Protein AF-A0A5C7QT17-F1 (afdb_monomer_lite)

Secondary structure (DSSP, 8-state):
-HHHHH----S-TTT--S-HHHHHHHH-SEEEEEETTEEEEEESSSS-EEEEEPPP--SSEEEEEE--TT----HHHHHHTT-SSSSS----EEEEEGGGT-BTTB-B--HHHHHHHHTTGGGSSEEEEE-TT---B-HHHHHIIIIIHHHH-TT-EEEEES--HHHHHHHHHHHTT-

pLDDT: mean 89.5, std 9.02, range [49.72, 97.81]

Sequence (178 aa):
MLELSKGKLTTQPDRHTGRGLFFTSRLADVLDLHANATAFQYRGWNRRNWFKGKPIARQGTSIYLAIALDTPRTLDDVLRAHSIGGDGYTFDRTVVPLQLMTDSHTGLESRAQAKRVATRLHSFRRAELDFTGVPQVGHGFVDELFRVFPHDHPGLQIVPVGMTPRVAAMVESVVSAG

Structure (mmCIF, N/CA/C/O backbone):
data_AF-A0A5C7QT17-F1
#
_entry.id   AF-A0A5C7QT17-F1
#
loop_
_atom_site.group_PDB
_atom_site.id
_atom_site.type_symbol
_atom_site.label_atom_id
_atom_site.label_alt_id
_atom_site.label_comp_id
_atom_site.label_asym_id
_atom_site.label_entity_id
_atom_site.label_seq_id
_atom_site.pdbx_PDB_ins_code
_atom_site.Cartn_x
_atom_site.Cartn_y
_atom_site.Cartn_z
_atom_site.occupancy
_atom_site.B_iso_or_equiv
_atom_site.auth_seq_id
_atom_site.auth_comp_id
_atom_site.auth_asym_id
_atom_site.auth_atom_id
_atom_site.pdbx_PDB_model_num
ATOM 1 N N . MET A 1 1 ? -2.900 8.256 -3.263 1.00 73.88 1 MET A N 1
ATOM 2 C CA . MET A 1 1 ? -1.499 7.998 -2.862 1.00 73.88 1 MET A CA 1
ATOM 3 C C . MET A 1 1 ? -1.302 6.575 -2.365 1.00 73.88 1 MET A C 1
ATOM 5 O O . MET A 1 1 ? -0.747 5.773 -3.104 1.00 73.88 1 MET A O 1
ATOM 9 N N . LEU A 1 2 ? -1.839 6.246 -1.188 1.00 87.25 2 LEU A N 1
ATOM 10 C CA . LEU A 1 2 ? -1.885 4.883 -0.648 1.00 87.25 2 LEU A CA 1
ATOM 11 C C . LEU A 1 2 ? -2.391 3.844 -1.667 1.00 87.25 2 LEU A C 1
ATOM 13 O O . LEU A 1 2 ? -1.887 2.736 -1.748 1.00 87.25 2 LEU A O 1
ATOM 17 N N . GLU A 1 3 ? -3.351 4.216 -2.511 1.00 90.25 3 GLU A N 1
ATOM 18 C CA . GLU A 1 3 ? -3.898 3.296 -3.512 1.00 90.25 3 GLU A CA 1
ATOM 19 C C . GLU A 1 3 ? -2.853 2.715 -4.484 1.00 90.25 3 GLU A C 1
ATOM 21 O O . GLU A 1 3 ? -2.983 1.561 -4.895 1.00 90.25 3 GLU A O 1
ATOM 26 N N . LEU A 1 4 ? -1.797 3.465 -4.814 1.00 89.38 4 LEU A N 1
ATOM 27 C CA . LEU A 1 4 ? -0.716 2.973 -5.674 1.00 89.38 4 LEU A CA 1
ATOM 28 C C . LEU A 1 4 ? 0.153 1.931 -4.962 1.00 89.38 4 LEU A C 1
ATOM 30 O O . LEU A 1 4 ? 0.626 0.9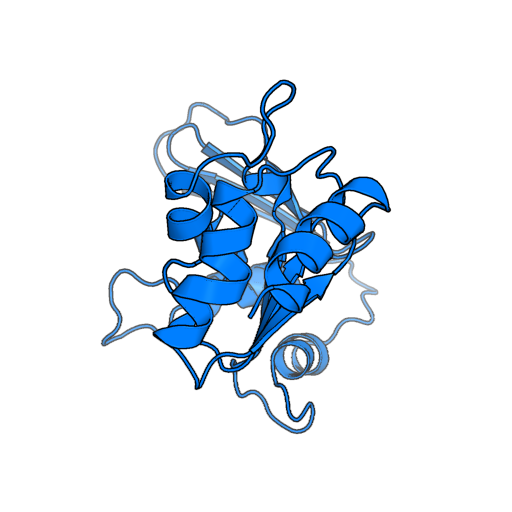92 -5.600 1.00 89.38 4 LEU A O 1
ATOM 34 N N . SER A 1 5 ? 0.329 2.056 -3.641 1.00 89.62 5 SER A N 1
ATOM 35 C CA . SER A 1 5 ? 1.141 1.115 -2.868 1.00 89.62 5 SER A CA 1
ATOM 36 C C . SER A 1 5 ? 0.465 -0.234 -2.652 1.00 89.62 5 SER A C 1
ATOM 38 O O . SER A 1 5 ? 1.177 -1.205 -2.428 1.00 89.62 5 SER A O 1
ATOM 40 N N . LYS A 1 6 ? -0.866 -0.315 -2.784 1.00 93.75 6 LYS A N 1
ATOM 41 C CA . LYS A 1 6 ? -1.637 -1.565 -2.673 1.00 93.75 6 LYS A CA 1
ATOM 42 C C . LYS A 1 6 ? -1.536 -2.446 -3.926 1.00 93.75 6 LYS A C 1
ATOM 44 O O . LYS A 1 6 ? -1.628 -3.665 -3.823 1.00 93.75 6 LYS A O 1
ATOM 49 N N . GLY A 1 7 ? -1.352 -1.849 -5.105 1.00 93.38 7 GLY A N 1
ATOM 50 C CA . GLY A 1 7 ? -1.470 -2.542 -6.395 1.00 93.38 7 GLY A CA 1
ATOM 51 C C . GLY A 1 7 ? -2.922 -2.782 -6.824 1.00 93.38 7 GLY A C 1
ATOM 52 O O . GLY A 1 7 ? -3.850 -2.259 -6.202 1.00 93.38 7 GLY A O 1
ATOM 53 N N . LYS A 1 8 ? -3.118 -3.513 -7.933 1.00 94.31 8 LYS A N 1
ATOM 54 C CA . LYS A 1 8 ? -4.433 -3.774 -8.563 1.00 94.31 8 LYS A CA 1
ATOM 55 C C . LYS A 1 8 ? -5.264 -2.500 -8.771 1.00 94.31 8 LYS A C 1
ATOM 57 O O . LYS A 1 8 ? -6.466 -2.472 -8.515 1.00 94.31 8 LYS A O 1
ATOM 62 N N . LEU A 1 9 ? -4.609 -1.405 -9.160 1.00 93.38 9 LEU A N 1
ATOM 63 C CA . LEU A 1 9 ? -5.271 -0.125 -9.418 1.00 93.38 9 LEU A CA 1
ATOM 64 C C . LEU A 1 9 ? -5.343 0.115 -10.924 1.00 93.38 9 LEU A C 1
ATOM 66 O O . LEU A 1 9 ? -4.321 0.099 -11.605 1.00 93.38 9 LEU A O 1
ATOM 70 N N . THR A 1 10 ? -6.550 0.335 -11.431 1.00 91.75 10 THR A N 1
ATOM 71 C CA . THR A 1 10 ? -6.831 0.568 -12.849 1.00 91.75 10 THR A CA 1
ATOM 72 C C . THR A 1 10 ? -8.106 1.395 -12.988 1.00 91.75 10 THR A C 1
ATOM 74 O O . THR A 1 10 ? -9.016 1.260 -12.172 1.00 91.75 10 THR A O 1
ATOM 77 N N . THR A 1 11 ? -8.175 2.243 -14.012 1.00 89.50 11 THR A N 1
ATOM 78 C CA . THR A 1 11 ? -9.402 2.947 -14.421 1.00 89.50 11 THR A CA 1
ATOM 79 C C . THR A 1 11 ? -10.124 2.242 -15.574 1.00 89.50 11 THR A C 1
ATOM 81 O O . THR A 1 11 ? -11.221 2.647 -15.936 1.00 89.50 11 THR A O 1
ATOM 84 N N . GLN A 1 12 ? -9.526 1.188 -16.144 1.00 91.94 12 GLN A N 1
ATOM 85 C CA . GLN A 1 12 ? -10.098 0.365 -17.217 1.00 91.94 12 GLN A CA 1
ATOM 86 C C . GLN A 1 12 ? -9.927 -1.127 -16.867 1.00 91.94 12 GLN A C 1
ATOM 88 O O . GLN A 1 12 ? -9.034 -1.786 -17.406 1.00 91.94 12 GLN A O 1
ATOM 93 N N . PRO A 1 13 ? -10.711 -1.666 -15.917 1.00 90.06 13 PRO A N 1
ATOM 94 C CA . PRO A 1 13 ? -10.552 -3.040 -15.429 1.00 90.06 13 PRO A CA 1
ATOM 95 C C . PRO A 1 13 ? -10.733 -4.104 -16.519 1.00 90.06 13 PRO A C 1
ATOM 97 O O . PRO A 1 13 ? -10.013 -5.099 -16.499 1.00 90.06 13 PRO A O 1
ATOM 100 N N . ASP A 1 14 ? -11.580 -3.850 -17.520 1.00 93.25 14 ASP A N 1
ATOM 101 C CA . ASP A 1 14 ? -11.828 -4.780 -18.635 1.00 93.25 14 ASP A CA 1
ATOM 102 C C . ASP A 1 14 ? -10.619 -4.947 -19.570 1.00 93.25 14 ASP A C 1
ATOM 104 O O . ASP A 1 14 ? -10.546 -5.896 -20.346 1.00 93.25 14 ASP A O 1
ATOM 108 N N . ARG A 1 15 ? -9.657 -4.015 -19.517 1.00 92.25 15 ARG A N 1
ATOM 109 C CA . ARG A 1 15 ? -8.466 -3.995 -20.386 1.00 92.25 15 ARG A CA 1
ATOM 110 C C . ARG A 1 15 ? -7.153 -4.104 -19.621 1.00 92.25 15 ARG A C 1
ATOM 112 O O . ARG A 1 15 ? -6.123 -4.451 -20.199 1.00 92.25 15 ARG A O 1
ATOM 119 N N . HIS A 1 16 ? -7.159 -3.791 -18.327 1.00 91.19 16 HIS A N 1
ATOM 120 C CA . HIS A 1 16 ? -5.950 -3.695 -17.523 1.00 91.19 16 HIS A CA 1
ATOM 121 C C . HIS A 1 16 ? -6.155 -4.278 -16.131 1.00 91.19 16 HIS A C 1
ATOM 123 O O . HIS A 1 16 ? -6.955 -3.791 -15.340 1.00 91.19 16 HIS A O 1
ATOM 129 N N . THR A 1 17 ? -5.299 -5.230 -15.771 1.00 89.56 17 THR A N 1
ATOM 130 C CA . THR A 1 17 ? -5.291 -5.907 -14.463 1.00 89.56 17 THR A CA 1
ATOM 131 C C . THR A 1 17 ? -4.811 -5.028 -13.297 1.00 89.56 17 THR A C 1
ATOM 133 O O . THR A 1 17 ? -4.760 -5.478 -12.153 1.00 89.56 17 THR A O 1
ATOM 136 N N . GLY A 1 18 ? -4.383 -3.788 -13.564 1.00 91.38 18 GLY A N 1
ATOM 137 C CA . GLY A 1 18 ? -3.835 -2.875 -12.552 1.00 91.38 18 GLY A CA 1
ATOM 138 C C . GLY A 1 18 ? -2.486 -3.310 -11.961 1.00 91.38 18 GLY A C 1
ATOM 139 O O . GLY A 1 18 ? -2.120 -2.886 -10.863 1.00 91.38 18 GLY A O 1
ATOM 140 N N . ARG A 1 19 ? -1.756 -4.184 -12.671 1.00 94.00 19 ARG A N 1
ATOM 141 C CA . ARG A 1 19 ? -0.458 -4.752 -12.261 1.00 94.00 19 ARG A CA 1
ATOM 142 C C . ARG A 1 19 ? 0.751 -3.930 -12.711 1.00 94.00 19 ARG A C 1
ATOM 144 O O . ARG A 1 19 ? 1.747 -3.912 -11.996 1.00 94.00 19 ARG A O 1
ATOM 151 N N . GLY A 1 20 ? 0.664 -3.265 -13.866 1.00 91.25 20 GLY A N 1
ATOM 152 C CA . GLY A 1 20 ? 1.810 -2.663 -14.564 1.00 91.25 20 GLY A CA 1
ATOM 153 C C . GLY A 1 20 ? 2.636 -1.721 -13.690 1.00 91.25 20 GLY A C 1
ATOM 154 O O . GLY A 1 20 ? 3.732 -2.077 -13.271 1.00 91.25 20 GLY A O 1
ATOM 155 N N . LEU A 1 21 ? 2.078 -0.558 -13.335 1.00 90.25 21 LEU A N 1
ATOM 156 C CA . LEU A 1 21 ? 2.785 0.447 -12.529 1.00 90.25 21 LEU A CA 1
ATOM 157 C C . LEU A 1 21 ? 3.278 -0.107 -11.184 1.00 90.25 21 LEU A C 1
ATOM 159 O O . LEU A 1 21 ? 4.364 0.248 -10.727 1.00 90.25 21 LEU A O 1
ATOM 163 N N . PHE A 1 22 ? 2.499 -1.003 -10.568 1.00 92.75 22 PHE A N 1
ATOM 164 C CA . PHE A 1 22 ? 2.897 -1.648 -9.325 1.00 92.75 22 PHE A CA 1
ATOM 165 C C . PHE A 1 22 ? 4.193 -2.436 -9.522 1.00 92.75 22 PHE A C 1
ATOM 167 O O . PHE A 1 22 ? 5.197 -2.076 -8.919 1.00 92.75 22 PHE A O 1
ATOM 174 N N . PHE A 1 23 ? 4.228 -3.445 -10.394 1.00 93.94 23 PHE A N 1
ATOM 175 C CA . PHE A 1 23 ? 5.427 -4.274 -10.553 1.00 93.94 23 PHE A CA 1
ATOM 176 C C . PHE A 1 23 ? 6.607 -3.513 -11.161 1.00 93.94 23 PHE A C 1
ATOM 178 O O . PHE A 1 23 ? 7.726 -3.688 -10.685 1.00 93.94 23 PHE A O 1
ATOM 185 N N . THR A 1 24 ? 6.371 -2.591 -12.102 1.00 92.44 24 THR A N 1
ATOM 186 C CA . THR A 1 24 ? 7.429 -1.713 -12.630 1.00 92.44 24 THR A CA 1
ATOM 187 C C . THR A 1 24 ? 8.116 -0.929 -11.515 1.00 92.44 24 THR A C 1
ATOM 189 O O . THR A 1 24 ? 9.340 -0.852 -11.495 1.00 92.44 24 THR A O 1
ATOM 192 N N . SER A 1 25 ? 7.364 -0.422 -10.528 1.00 91.56 25 SER A N 1
ATOM 193 C CA . SER A 1 25 ? 7.984 0.255 -9.384 1.00 91.56 25 SER A CA 1
ATOM 194 C C . SER A 1 25 ? 8.884 -0.666 -8.559 1.00 91.56 25 SER A C 1
ATOM 196 O O . SER A 1 25 ? 9.935 -0.224 -8.126 1.00 91.56 25 SER A O 1
ATOM 198 N N . ARG A 1 26 ? 8.535 -1.951 -8.389 1.00 91.81 26 ARG A N 1
ATOM 199 C CA . ARG A 1 26 ? 9.316 -2.907 -7.573 1.00 91.81 26 ARG A CA 1
ATOM 200 C C . ARG A 1 26 ? 10.568 -3.417 -8.289 1.00 91.81 26 ARG A C 1
ATOM 202 O O . ARG A 1 26 ? 11.496 -3.879 -7.626 1.00 91.81 26 ARG A O 1
ATOM 209 N N . LEU A 1 27 ? 10.607 -3.330 -9.616 1.00 91.88 27 LEU A N 1
ATOM 210 C CA . LEU A 1 27 ? 11.812 -3.608 -10.399 1.00 91.88 27 LEU A CA 1
ATOM 211 C C . LEU A 1 27 ? 12.849 -2.491 -10.255 1.00 91.88 27 LEU A C 1
ATOM 213 O O . LEU A 1 27 ? 14.040 -2.769 -10.283 1.00 91.88 27 LEU A O 1
ATOM 217 N N . ALA A 1 28 ? 12.400 -1.253 -10.050 1.00 91.31 28 ALA A N 1
ATOM 218 C CA . ALA A 1 28 ? 13.269 -0.092 -9.947 1.00 91.31 28 ALA A CA 1
ATOM 219 C C . ALA A 1 28 ? 14.005 -0.006 -8.600 1.00 91.31 28 ALA A C 1
ATOM 221 O O . ALA A 1 28 ? 13.478 -0.369 -7.544 1.00 91.31 28 ALA A O 1
ATOM 222 N N . ASP A 1 29 ? 15.213 0.544 -8.617 1.00 90.69 29 ASP A N 1
ATOM 223 C CA . ASP A 1 29 ? 15.923 0.974 -7.410 1.00 90.69 29 ASP A CA 1
ATOM 224 C C . ASP A 1 29 ? 15.469 2.366 -6.976 1.00 90.69 29 ASP A C 1
ATOM 226 O O . ASP A 1 29 ? 15.303 2.644 -5.786 1.00 90.69 29 ASP A O 1
ATOM 230 N N . VAL A 1 30 ? 15.151 3.216 -7.949 1.00 91.38 30 VAL A N 1
ATOM 231 C CA . VAL A 1 30 ? 14.501 4.511 -7.742 1.00 91.38 30 VAL A CA 1
ATOM 232 C C . VAL A 1 30 ? 13.357 4.622 -8.724 1.00 91.38 30 VAL A C 1
ATOM 234 O O . VAL A 1 30 ? 13.557 4.467 -9.924 1.00 91.38 30 VAL A O 1
ATOM 237 N N . LEU A 1 31 ? 12.168 4.940 -8.225 1.00 92.69 31 LEU A N 1
ATOM 238 C CA . LEU A 1 31 ? 11.083 5.434 -9.060 1.00 92.69 31 LEU A CA 1
ATOM 239 C C . LEU A 1 31 ? 10.517 6.699 -8.434 1.00 92.69 31 LEU A C 1
ATOM 241 O O . LEU A 1 31 ? 10.035 6.652 -7.307 1.00 92.69 31 LEU A O 1
ATOM 245 N N . ASP A 1 32 ? 10.536 7.798 -9.178 1.00 90.94 32 ASP A N 1
ATOM 246 C CA . ASP A 1 32 ? 9.894 9.050 -8.794 1.00 90.94 32 ASP A CA 1
ATOM 247 C C . ASP A 1 32 ? 8.747 9.330 -9.765 1.00 90.94 32 ASP A C 1
ATOM 249 O O . ASP A 1 32 ? 8.949 9.460 -10.971 1.00 90.94 32 ASP A O 1
ATOM 253 N N . LEU A 1 33 ? 7.526 9.398 -9.241 1.00 89.38 33 LEU A N 1
ATOM 254 C CA . LEU A 1 33 ? 6.314 9.690 -9.997 1.00 89.38 33 LEU A CA 1
ATOM 255 C C . LEU A 1 33 ? 5.783 11.050 -9.570 1.00 89.38 33 LEU A C 1
ATOM 257 O O . LEU A 1 33 ? 5.428 11.245 -8.409 1.00 89.38 33 LEU A O 1
ATOM 261 N N . HIS A 1 34 ? 5.681 11.964 -10.529 1.00 88.06 34 HIS A N 1
ATOM 262 C CA . HIS A 1 34 ? 5.112 13.294 -10.358 1.00 88.06 34 HIS A CA 1
ATOM 263 C C . HIS A 1 34 ? 3.850 13.407 -11.208 1.00 88.06 34 HIS A C 1
ATOM 265 O O . HIS A 1 34 ? 3.891 13.144 -12.408 1.00 88.06 34 HIS A O 1
ATOM 271 N N . ALA A 1 35 ? 2.735 13.803 -10.599 1.00 85.00 35 ALA A N 1
ATOM 272 C CA . ALA A 1 35 ? 1.486 14.059 -11.304 1.00 85.00 35 ALA A CA 1
ATOM 273 C C . ALA A 1 35 ? 0.648 15.094 -10.552 1.00 85.00 35 ALA A C 1
ATOM 275 O O . ALA A 1 35 ? 0.391 14.920 -9.363 1.00 85.00 35 ALA A O 1
ATOM 276 N N . ASN A 1 36 ? 0.194 16.144 -11.243 1.00 79.31 36 ASN A N 1
ATOM 277 C CA . ASN A 1 36 ? -0.795 17.112 -10.741 1.00 79.31 36 ASN A CA 1
ATOM 278 C C . ASN A 1 36 ? -0.513 17.598 -9.303 1.00 79.31 36 ASN A C 1
ATOM 280 O O . ASN A 1 36 ? -1.322 17.397 -8.399 1.00 79.31 36 ASN A O 1
ATOM 284 N N . ALA A 1 37 ? 0.669 18.182 -9.079 1.00 78.25 37 ALA A N 1
ATOM 285 C CA . ALA A 1 37 ? 1.131 18.652 -7.765 1.00 78.25 37 ALA A CA 1
ATOM 286 C C . ALA A 1 37 ? 1.226 17.568 -6.669 1.00 78.25 37 ALA A C 1
ATOM 288 O O . ALA A 1 37 ? 1.304 17.875 -5.483 1.00 78.25 37 ALA A O 1
ATOM 289 N N . THR A 1 38 ? 1.295 16.295 -7.057 1.00 80.88 38 THR A N 1
ATOM 290 C CA . THR A 1 38 ? 1.582 15.169 -6.166 1.00 80.88 38 THR A CA 1
ATOM 291 C C . THR A 1 38 ? 2.879 14.497 -6.607 1.00 80.88 38 THR A C 1
ATOM 293 O O . THR A 1 38 ? 3.110 14.326 -7.804 1.00 80.88 38 THR A O 1
ATOM 296 N N . ALA A 1 39 ? 3.729 14.107 -5.657 1.00 83.69 39 ALA A N 1
ATOM 297 C CA . ALA A 1 39 ? 4.930 13.330 -5.941 1.00 83.69 39 ALA A CA 1
ATOM 298 C C . ALA A 1 39 ? 5.062 12.121 -5.026 1.00 83.69 39 ALA A C 1
ATOM 300 O O . ALA A 1 39 ? 4.685 12.139 -3.851 1.00 83.69 39 ALA A O 1
ATOM 301 N N . PHE A 1 40 ? 5.638 11.070 -5.586 1.00 84.25 40 PHE A N 1
ATOM 302 C CA . PHE A 1 40 ? 5.829 9.794 -4.933 1.00 84.25 40 PHE A CA 1
ATOM 303 C C . PHE A 1 40 ? 7.168 9.232 -5.282 1.00 84.25 40 PHE A C 1
ATOM 305 O O . PHE A 1 40 ? 7.590 9.291 -6.431 1.00 84.25 40 PHE A O 1
ATOM 312 N N . GLN A 1 41 ? 7.774 8.617 -4.289 1.00 86.94 41 GLN A N 1
A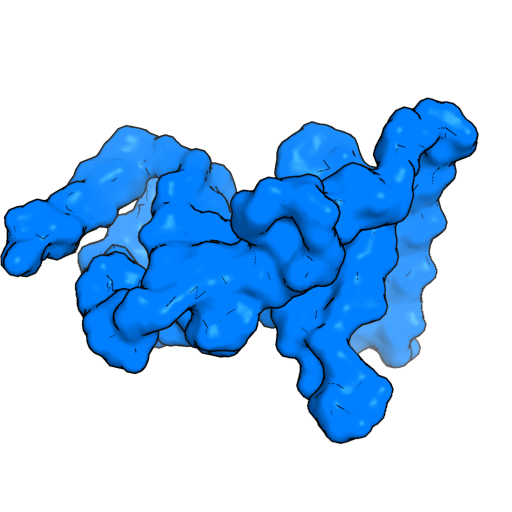TOM 313 C CA . GLN A 1 41 ? 9.080 8.033 -4.430 1.00 86.94 41 GLN A CA 1
ATOM 314 C C . GLN A 1 41 ? 8.989 6.592 -3.966 1.00 86.94 41 GLN A C 1
ATOM 316 O O . GLN A 1 41 ? 8.536 6.316 -2.858 1.00 86.94 41 GLN A O 1
ATOM 321 N N . TYR A 1 42 ? 9.387 5.667 -4.820 1.00 86.94 42 TYR A N 1
ATOM 322 C CA . TYR A 1 42 ? 9.696 4.310 -4.431 1.00 86.94 42 TYR A CA 1
ATOM 323 C C . TYR A 1 42 ? 11.209 4.162 -4.382 1.00 86.94 42 TYR A C 1
ATOM 325 O O . TYR A 1 42 ? 11.939 4.641 -5.257 1.00 86.94 42 TYR A O 1
ATOM 333 N N . ARG A 1 43 ? 11.683 3.524 -3.321 1.00 88.31 43 ARG A N 1
ATOM 334 C CA . ARG A 1 43 ? 13.093 3.222 -3.118 1.00 88.31 43 ARG A CA 1
ATOM 335 C C . ARG A 1 43 ? 13.217 1.713 -2.984 1.00 88.31 43 ARG A C 1
ATOM 337 O O . ARG A 1 43 ? 12.660 1.136 -2.055 1.00 88.31 43 ARG A O 1
ATOM 344 N N . GLY A 1 44 ? 13.895 1.089 -3.945 1.00 76.12 44 GLY A N 1
ATOM 345 C CA . GLY A 1 44 ? 14.149 -0.352 -3.995 1.00 76.12 44 GLY A CA 1
ATOM 346 C C . GLY A 1 44 ? 15.234 -0.806 -3.013 1.00 76.12 44 GLY A C 1
ATOM 347 O O . GLY A 1 44 ? 15.255 -1.966 -2.601 1.00 76.12 44 GLY A O 1
ATOM 348 N N . TRP A 1 45 ? 16.087 0.121 -2.578 1.00 71.50 45 TRP A N 1
ATOM 349 C CA . TRP A 1 45 ? 17.038 -0.038 -1.476 1.00 71.50 45 TRP A CA 1
ATOM 350 C C . TRP A 1 45 ? 16.368 0.192 -0.114 1.00 71.50 45 TRP A C 1
ATOM 352 O O . TRP A 1 45 ? 15.419 0.965 -0.014 1.00 71.50 45 TRP A O 1
ATOM 362 N N . ASN A 1 46 ? 16.874 -0.464 0.939 1.00 58.81 46 ASN A N 1
ATOM 363 C CA . ASN A 1 46 ? 16.404 -0.353 2.329 1.00 58.81 46 ASN A CA 1
ATOM 364 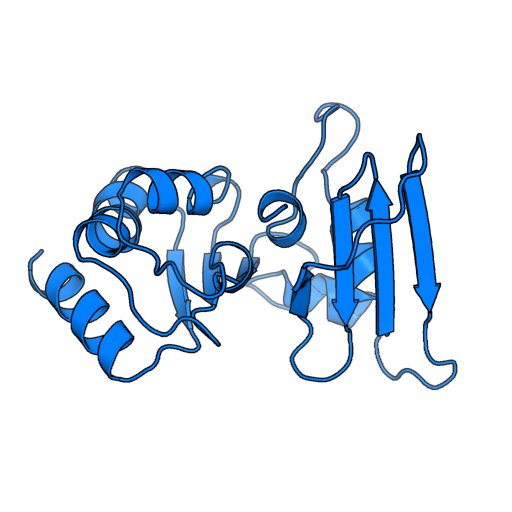C C . ASN A 1 46 ? 14.878 -0.505 2.500 1.00 58.81 46 ASN A C 1
ATOM 366 O O . ASN A 1 46 ? 14.129 0.466 2.568 1.00 58.81 46 ASN A O 1
ATOM 370 N N . ARG A 1 47 ? 14.423 -1.757 2.657 1.00 64.25 47 ARG A N 1
ATOM 371 C CA . ARG A 1 47 ? 13.029 -2.145 2.971 1.00 64.25 47 ARG A CA 1
ATOM 372 C C . ARG A 1 47 ? 11.981 -1.922 1.870 1.00 64.25 47 ARG A C 1
ATOM 374 O O . ARG A 1 47 ? 10.816 -2.208 2.119 1.00 64.25 47 ARG A O 1
ATOM 381 N N . ARG A 1 48 ? 12.376 -1.510 0.655 1.00 73.75 48 ARG A N 1
ATOM 382 C CA . ARG A 1 48 ? 11.515 -1.499 -0.550 1.00 73.75 48 ARG A CA 1
ATOM 383 C C . ARG A 1 48 ? 10.184 -0.776 -0.334 1.00 73.75 48 ARG A C 1
ATOM 385 O O . ARG A 1 48 ? 9.119 -1.389 -0.408 1.00 73.75 48 ARG A O 1
ATOM 392 N N . ASN A 1 49 ? 10.236 0.529 -0.077 1.00 77.81 49 ASN A N 1
ATOM 393 C CA . ASN A 1 49 ? 9.058 1.264 0.375 1.00 77.81 49 ASN A CA 1
ATOM 394 C C . ASN A 1 49 ? 8.724 2.502 -0.466 1.00 77.81 49 ASN A C 1
ATOM 396 O O . ASN A 1 49 ? 9.550 3.044 -1.201 1.00 77.81 49 ASN A O 1
ATOM 400 N N . TRP A 1 50 ? 7.467 2.920 -0.347 1.00 82.19 50 TRP A N 1
ATOM 401 C CA . TRP A 1 50 ? 6.945 4.170 -0.869 1.00 82.19 50 TRP A CA 1
ATOM 402 C C . TRP A 1 50 ? 7.105 5.294 0.158 1.00 82.19 50 TRP A C 1
ATOM 404 O O . TRP A 1 50 ? 6.899 5.102 1.359 1.00 82.19 50 TRP A O 1
ATOM 414 N N . PHE A 1 51 ? 7.374 6.491 -0.351 1.00 82.25 51 PHE A N 1
ATOM 415 C CA . PHE A 1 51 ? 7.534 7.728 0.399 1.00 82.25 51 PHE A CA 1
ATOM 416 C C . PHE A 1 51 ? 6.781 8.863 -0.302 1.00 82.25 51 PHE A C 1
ATOM 418 O O . PHE A 1 51 ? 6.644 8.881 -1.532 1.00 82.25 51 PHE A O 1
ATOM 425 N N . LYS A 1 52 ? 6.292 9.827 0.485 1.00 80.94 52 LYS A N 1
ATOM 426 C CA . LYS A 1 52 ? 5.764 11.091 -0.044 1.00 80.94 52 LYS A CA 1
AT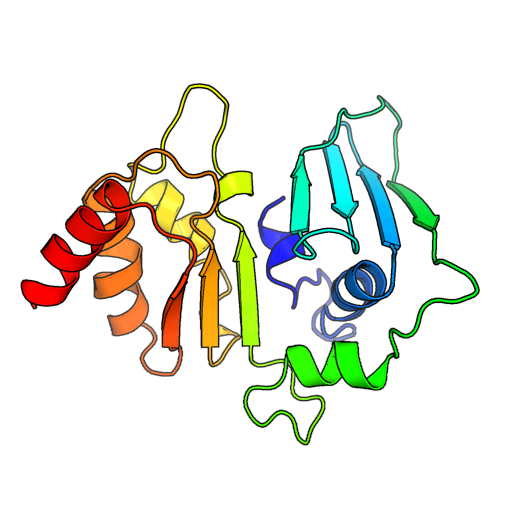OM 427 C C . LYS A 1 52 ? 6.936 11.913 -0.592 1.00 80.94 52 LYS A C 1
ATOM 429 O O . LYS A 1 52 ? 7.893 12.169 0.132 1.00 80.94 52 LYS A O 1
ATOM 434 N N . GLY A 1 53 ? 6.866 12.300 -1.864 1.00 78.88 53 GLY A N 1
ATOM 435 C CA . GLY A 1 53 ? 7.860 13.161 -2.507 1.00 78.88 53 GLY A CA 1
ATOM 436 C C . GLY A 1 53 ? 7.457 14.635 -2.468 1.00 78.88 53 GLY A C 1
ATOM 437 O O . GLY A 1 53 ? 6.297 14.967 -2.218 1.00 78.88 53 GLY A O 1
ATOM 438 N N . LYS A 1 54 ? 8.402 15.531 -2.774 1.00 78.69 54 LYS A N 1
ATOM 439 C CA . LYS A 1 54 ? 8.101 16.953 -3.000 1.00 78.69 54 LYS A CA 1
ATOM 440 C C . LYS A 1 54 ? 7.582 17.143 -4.432 1.00 78.69 54 LYS A C 1
ATOM 442 O O . LYS A 1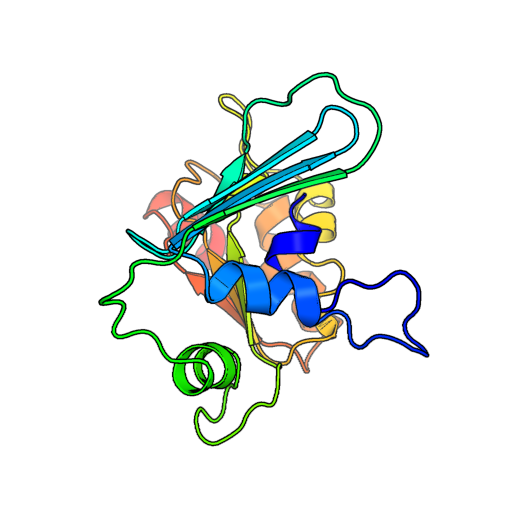 54 ? 8.295 16.789 -5.374 1.00 78.69 54 LYS A O 1
ATOM 447 N N . PRO A 1 55 ? 6.355 17.651 -4.626 1.00 77.88 55 PRO A N 1
ATOM 448 C CA . PRO A 1 55 ? 5.793 17.803 -5.957 1.00 77.88 55 PRO A CA 1
ATOM 449 C C . PRO A 1 55 ? 6.492 18.899 -6.753 1.00 77.88 55 PRO A C 1
ATOM 451 O O . PRO A 1 55 ? 6.911 19.918 -6.212 1.00 77.88 55 PRO A O 1
ATOM 454 N N . ILE A 1 56 ? 6.561 18.686 -8.065 1.00 73.94 56 ILE A N 1
ATOM 455 C CA . ILE A 1 56 ? 6.946 19.714 -9.029 1.00 73.94 56 ILE A CA 1
ATOM 456 C C . ILE A 1 56 ? 5.642 20.197 -9.658 1.00 73.94 56 ILE A C 1
ATOM 458 O O . ILE A 1 56 ? 4.814 19.377 -10.067 1.00 73.94 56 ILE A O 1
ATOM 462 N N . ALA A 1 57 ? 5.436 21.512 -9.706 1.00 67.38 57 ALA A N 1
ATOM 463 C CA . ALA A 1 57 ? 4.265 22.117 -10.329 1.00 67.38 57 ALA A CA 1
ATOM 464 C C . ALA A 1 57 ? 4.364 21.986 -11.858 1.00 67.38 57 ALA A C 1
ATOM 466 O O . ALA A 1 57 ? 4.826 22.884 -12.555 1.00 67.38 57 ALA A O 1
ATOM 467 N N . ARG A 1 58 ? 3.972 20.821 -12.378 1.00 68.69 58 ARG A N 1
ATOM 468 C CA . ARG A 1 58 ? 3.917 20.518 -13.809 1.00 68.69 58 ARG A CA 1
ATOM 469 C C . ARG A 1 58 ? 2.593 19.830 -14.125 1.00 68.69 58 ARG A C 1
ATOM 471 O O . ARG A 1 58 ? 2.169 18.942 -13.384 1.00 68.69 58 ARG A O 1
ATOM 478 N N . GLN A 1 59 ? 1.944 20.238 -15.215 1.00 76.00 59 GLN A N 1
ATOM 479 C CA . GLN A 1 59 ? 0.786 19.514 -15.735 1.00 76.00 59 GLN A CA 1
ATOM 480 C C . GLN A 1 59 ? 1.219 18.222 -16.433 1.00 76.00 59 GLN A C 1
ATOM 482 O O . GLN A 1 59 ? 2.235 18.187 -17.131 1.00 76.00 59 GLN A O 1
ATOM 487 N N . GLY A 1 60 ? 0.429 17.165 -16.245 1.00 84.44 60 GLY A N 1
ATOM 488 C CA . GLY A 1 60 ? 0.707 15.835 -16.780 1.00 84.44 60 GLY A CA 1
ATOM 489 C C . GLY A 1 60 ? 1.379 14.908 -15.767 1.00 84.44 60 GLY A C 1
ATOM 490 O O . GLY A 1 60 ? 1.357 15.155 -14.562 1.00 84.44 60 GLY A O 1
ATOM 491 N N . THR A 1 61 ? 1.935 13.804 -16.269 1.00 87.75 61 THR A N 1
ATOM 492 C CA . THR A 1 61 ? 2.641 12.793 -15.468 1.00 87.75 61 THR A CA 1
ATOM 493 C C . THR A 1 61 ? 4.092 12.701 -15.923 1.00 87.75 61 THR A C 1
ATOM 495 O O . THR A 1 61 ? 4.372 12.674 -17.120 1.00 87.75 61 THR A O 1
ATOM 498 N N . SER A 1 62 ? 5.026 12.646 -14.981 1.00 89.25 62 SER A N 1
ATOM 499 C CA . SER A 1 62 ? 6.442 12.386 -15.242 1.00 89.25 62 SER A CA 1
ATOM 500 C C . SER A 1 62 ? 6.919 11.255 -14.343 1.00 89.25 62 SER A C 1
ATOM 502 O O . SER A 1 62 ? 6.615 11.243 -13.150 1.00 89.25 62 SER A O 1
ATOM 504 N N . ILE A 1 63 ? 7.640 10.301 -14.929 1.00 89.81 63 ILE A N 1
ATOM 505 C CA . ILE A 1 63 ? 8.228 9.165 -14.220 1.00 89.81 63 ILE A CA 1
ATOM 506 C C . ILE A 1 63 ? 9.735 9.220 -14.443 1.00 89.81 63 ILE A C 1
ATOM 508 O O . ILE A 1 63 ? 10.192 9.193 -15.583 1.00 89.81 63 ILE A O 1
ATOM 512 N N . TYR A 1 64 ? 10.491 9.284 -13.355 1.00 90.94 64 TYR A N 1
ATOM 513 C CA . TYR A 1 64 ? 11.911 8.970 -13.347 1.00 90.94 64 TYR A CA 1
ATOM 514 C C . TYR A 1 64 ? 12.081 7.559 -12.796 1.00 90.94 64 TYR A C 1
ATOM 516 O O . TYR A 1 64 ? 11.462 7.207 -11.792 1.00 90.94 64 TYR A O 1
ATOM 524 N N . LEU A 1 65 ? 12.893 6.747 -13.464 1.00 92.38 65 LEU A N 1
ATOM 525 C CA . LEU A 1 65 ? 13.142 5.363 -13.092 1.00 92.38 65 LEU A CA 1
ATOM 526 C C . LEU A 1 65 ? 14.632 5.071 -13.254 1.00 92.38 65 LEU A C 1
ATOM 528 O O . LEU A 1 65 ? 15.201 5.357 -14.304 1.00 92.38 65 LEU A O 1
ATOM 532 N N . ALA A 1 66 ? 15.241 4.490 -12.226 1.00 92.56 66 ALA A N 1
ATOM 533 C CA . ALA A 1 66 ? 16.614 4.010 -12.264 1.00 92.56 66 ALA A CA 1
ATOM 534 C C . ALA A 1 66 ? 16.685 2.565 -11.767 1.00 92.56 66 ALA A C 1
ATOM 536 O O . ALA A 1 66 ? 16.009 2.190 -10.802 1.00 92.56 66 ALA A O 1
ATOM 537 N N . ILE A 1 67 ? 17.511 1.774 -12.445 1.00 92.00 67 ILE A N 1
ATOM 538 C CA . ILE A 1 67 ? 17.829 0.383 -12.125 1.00 92.00 67 ILE A CA 1
ATOM 539 C C . ILE A 1 67 ? 19.355 0.268 -12.138 1.00 92.00 67 ILE A C 1
ATOM 541 O O . ILE A 1 67 ? 19.999 0.755 -13.069 1.00 92.00 67 ILE A O 1
ATOM 545 N N . ALA A 1 68 ? 19.925 -0.345 -11.108 1.00 91.88 68 ALA A N 1
ATOM 546 C CA . ALA A 1 68 ? 21.342 -0.655 -11.033 1.00 91.88 68 ALA A CA 1
ATOM 547 C C . ALA A 1 68 ? 21.703 -1.728 -12.071 1.00 91.88 68 ALA A C 1
ATOM 549 O O . ALA A 1 68 ? 20.997 -2.726 -12.218 1.00 91.88 68 ALA A O 1
ATOM 550 N N . LEU A 1 69 ? 22.804 -1.523 -12.798 1.00 92.12 69 LEU A N 1
ATOM 551 C CA . LEU A 1 69 ? 23.230 -2.428 -13.876 1.00 92.12 69 LEU A CA 1
ATOM 552 C C . LEU A 1 69 ? 23.646 -3.812 -13.361 1.00 92.12 69 LEU A C 1
ATOM 554 O O . LEU A 1 69 ? 23.569 -4.793 -14.092 1.00 92.12 69 LEU A O 1
ATOM 558 N N . ASP A 1 70 ? 24.066 -3.881 -12.105 1.00 92.12 70 ASP A N 1
ATOM 559 C CA . ASP A 1 70 ? 24.482 -5.075 -11.377 1.00 92.12 70 ASP A CA 1
ATOM 560 C C . ASP A 1 70 ? 23.394 -5.585 -10.416 1.00 92.12 70 ASP A C 1
ATOM 562 O O . ASP A 1 70 ? 23.679 -6.361 -9.503 1.00 92.12 70 ASP A O 1
ATOM 566 N N . THR A 1 71 ? 22.137 -5.158 -10.593 1.00 89.25 71 THR A N 1
ATOM 567 C CA . THR A 1 71 ? 21.052 -5.572 -9.701 1.00 89.25 71 THR A CA 1
ATOM 568 C C . THR A 1 71 ? 20.872 -7.097 -9.733 1.00 89.25 71 THR A C 1
ATOM 570 O O . THR A 1 71 ? 20.642 -7.671 -10.798 1.00 89.25 71 THR A O 1
ATOM 573 N N . PRO A 1 72 ? 20.909 -7.790 -8.577 1.00 90.31 72 PRO A N 1
ATOM 574 C CA . PRO A 1 72 ? 20.606 -9.220 -8.524 1.00 90.31 72 PRO A CA 1
ATOM 575 C C . PRO A 1 72 ? 19.095 -9.486 -8.608 1.00 90.31 72 PRO A C 1
ATOM 577 O O . PRO A 1 72 ? 18.661 -10.633 -8.602 1.00 90.31 72 PRO A O 1
ATOM 580 N N . ARG A 1 73 ? 18.269 -8.431 -8.616 1.00 91.88 73 ARG A N 1
ATOM 581 C CA . ARG A 1 73 ? 16.811 -8.530 -8.583 1.00 91.88 73 ARG A CA 1
ATOM 582 C C . ARG A 1 73 ? 16.285 -8.994 -9.933 1.00 91.88 73 ARG A C 1
ATOM 584 O O . ARG A 1 73 ? 16.441 -8.295 -10.931 1.00 91.88 73 ARG A O 1
ATOM 591 N N . THR A 1 74 ? 15.555 -10.102 -9.942 1.00 93.44 74 THR A N 1
ATOM 592 C CA . THR A 1 74 ? 14.890 -10.585 -11.154 1.00 93.44 74 THR A CA 1
ATOM 593 C C . THR A 1 74 ? 13.405 -10.218 -11.180 1.00 93.44 74 THR A C 1
ATOM 595 O O . THR A 1 74 ? 12.784 -9.912 -10.155 1.00 93.44 74 THR A O 1
ATOM 598 N N . LEU A 1 75 ? 12.810 -10.251 -12.376 1.00 93.12 75 LEU A N 1
ATOM 599 C CA . LEU A 1 75 ? 11.357 -10.137 -12.529 1.00 93.12 75 LEU A CA 1
ATOM 600 C C . LEU A 1 75 ? 10.627 -11.278 -11.812 1.00 93.12 75 LEU A C 1
ATOM 602 O O . LEU A 1 75 ? 9.585 -11.042 -11.201 1.00 93.12 75 LEU A O 1
ATOM 606 N N . ASP A 1 76 ? 11.189 -12.482 -11.875 1.00 94.75 76 ASP A N 1
ATOM 607 C CA . ASP A 1 76 ? 10.652 -13.680 -11.238 1.00 94.75 76 ASP A CA 1
ATOM 608 C C . ASP A 1 76 ? 10.531 -13.487 -9.716 1.00 94.75 76 ASP A C 1
ATOM 610 O O . ASP A 1 76 ? 9.426 -13.584 -9.176 1.00 94.75 76 ASP A O 1
ATOM 614 N N . ASP A 1 77 ? 11.608 -13.045 -9.053 1.00 93.25 77 ASP A N 1
ATOM 615 C CA . ASP A 1 77 ? 11.614 -12.754 -7.611 1.00 93.25 77 ASP A CA 1
ATOM 616 C C . ASP A 1 77 ? 10.548 -11.721 -7.226 1.00 93.25 77 ASP A C 1
ATOM 618 O O . ASP A 1 77 ? 9.838 -11.857 -6.227 1.00 93.25 77 ASP A O 1
ATOM 622 N N . VAL A 1 78 ? 10.429 -10.656 -8.026 1.00 93.31 78 VAL A N 1
ATOM 623 C CA . VAL A 1 78 ? 9.481 -9.566 -7.777 1.00 93.31 78 VAL A CA 1
ATOM 624 C C . VAL A 1 78 ? 8.034 -10.036 -7.927 1.00 93.31 78 VAL A C 1
ATOM 626 O O . VAL A 1 78 ? 7.183 -9.639 -7.131 1.00 93.31 78 VAL A O 1
ATOM 629 N N . LEU A 1 79 ? 7.733 -10.878 -8.917 1.00 94.81 79 LEU A N 1
ATOM 630 C CA . LEU A 1 79 ? 6.390 -11.424 -9.107 1.00 94.81 79 LEU A CA 1
ATOM 631 C C . LEU A 1 79 ? 6.035 -12.430 -8.005 1.00 94.81 79 LEU A C 1
ATOM 633 O O . LEU A 1 79 ? 4.949 -12.328 -7.427 1.00 94.81 79 LEU A O 1
ATOM 637 N N . ARG A 1 80 ? 6.949 -13.352 -7.681 1.00 95.19 80 ARG A N 1
ATOM 638 C CA . ARG A 1 80 ? 6.745 -14.398 -6.663 1.00 95.19 80 ARG A CA 1
ATOM 639 C C . ARG A 1 80 ? 6.587 -13.838 -5.259 1.00 95.19 80 ARG A C 1
ATOM 641 O O . ARG A 1 80 ? 5.762 -14.342 -4.505 1.00 95.19 80 ARG A O 1
ATOM 648 N N . ALA A 1 81 ? 7.277 -12.746 -4.921 1.00 93.12 81 ALA A N 1
ATOM 649 C CA . ALA A 1 81 ? 7.147 -12.089 -3.615 1.00 93.12 81 ALA A CA 1
ATOM 650 C C . ALA A 1 81 ? 5.704 -11.647 -3.281 1.00 93.12 81 ALA A C 1
ATOM 652 O O . ALA A 1 81 ? 5.352 -11.477 -2.108 1.00 93.12 81 ALA A O 1
ATOM 653 N N . HIS A 1 82 ? 4.869 -11.469 -4.310 1.00 95.06 82 HIS A N 1
ATOM 654 C CA . HIS A 1 82 ? 3.467 -11.068 -4.209 1.00 95.06 82 HIS A CA 1
ATOM 655 C C . HIS A 1 82 ? 2.467 -12.220 -4.406 1.00 95.06 82 HIS A C 1
ATOM 657 O O . HIS A 1 82 ? 1.257 -11.971 -4.452 1.00 95.06 82 HIS A O 1
ATOM 663 N N . SER A 1 83 ? 2.971 -13.455 -4.474 1.00 95.31 83 SER A N 1
ATOM 664 C CA . SER A 1 83 ? 2.192 -14.685 -4.413 1.00 95.31 83 SER A CA 1
ATOM 665 C C . SER A 1 83 ? 2.309 -15.318 -3.032 1.00 95.31 83 SER A C 1
ATOM 667 O O . SER A 1 83 ? 3.408 -15.490 -2.515 1.00 95.31 83 SER A O 1
ATOM 669 N N . ILE A 1 84 ? 1.179 -15.696 -2.433 1.00 93.31 84 ILE A N 1
ATOM 670 C CA . ILE A 1 84 ? 1.170 -16.421 -1.153 1.00 93.31 84 ILE A CA 1
ATOM 671 C C . ILE A 1 84 ? 1.878 -17.778 -1.274 1.00 93.31 84 ILE A C 1
ATOM 673 O O . ILE A 1 84 ? 2.577 -18.166 -0.345 1.00 93.31 84 ILE A O 1
ATOM 677 N N . GLY A 1 85 ? 1.712 -18.481 -2.401 1.00 87.25 85 GLY A N 1
ATOM 678 C CA . GLY A 1 85 ? 2.354 -19.781 -2.635 1.00 87.25 85 GLY A CA 1
ATOM 679 C C . GLY A 1 85 ? 3.855 -19.685 -2.915 1.00 87.25 85 GLY A C 1
ATOM 680 O O . GLY A 1 85 ? 4.582 -20.644 -2.688 1.00 87.25 85 GLY A O 1
ATOM 681 N N . GLY A 1 86 ? 4.339 -18.531 -3.393 1.00 82.00 86 GLY A N 1
ATOM 682 C CA . GLY A 1 86 ? 5.743 -18.307 -3.775 1.00 82.00 86 GLY A CA 1
ATOM 683 C C . GLY A 1 86 ? 6.209 -19.083 -5.022 1.00 82.00 86 GLY A C 1
ATOM 684 O O . GLY A 1 86 ? 7.222 -18.745 -5.629 1.00 82.00 86 GLY A O 1
ATOM 685 N N . ASP A 1 87 ? 5.446 -20.078 -5.459 1.00 81.81 87 ASP A N 1
ATOM 686 C CA . ASP A 1 87 ? 5.684 -20.954 -6.607 1.00 81.81 87 ASP A CA 1
ATOM 687 C C . ASP A 1 87 ? 5.012 -20.465 -7.905 1.00 81.81 87 ASP A C 1
ATOM 689 O O . ASP A 1 87 ? 5.337 -20.946 -8.994 1.00 81.81 87 ASP A O 1
ATOM 693 N N . GLY A 1 88 ? 4.158 -19.442 -7.820 1.00 90.50 88 GLY A N 1
ATOM 694 C CA . GLY A 1 88 ? 3.482 -18.829 -8.961 1.00 90.50 88 GLY A CA 1
ATOM 695 C C . GLY A 1 88 ? 3.539 -17.299 -8.991 1.00 90.50 88 GLY A C 1
ATOM 696 O O . GLY A 1 88 ? 4.154 -16.640 -8.156 1.00 90.50 88 GLY A O 1
ATOM 697 N N . TYR A 1 89 ? 2.846 -16.717 -9.975 1.00 94.19 89 TYR A N 1
ATOM 698 C CA . TYR A 1 89 ? 2.754 -15.259 -10.184 1.00 94.19 89 TYR A CA 1
ATOM 699 C C . TYR A 1 89 ? 1.376 -14.676 -9.840 1.00 94.19 89 TYR A C 1
ATOM 701 O O . TYR A 1 89 ? 1.027 -13.550 -10.241 1.00 94.19 89 TYR A O 1
ATOM 709 N N . THR A 1 90 ? 0.562 -15.451 -9.120 1.00 94.88 90 THR A N 1
ATOM 710 C CA . THR A 1 90 ? -0.723 -14.999 -8.587 1.00 94.88 90 THR A CA 1
ATOM 711 C C . THR A 1 90 ? -0.478 -13.782 -7.709 1.00 94.88 90 THR A C 1
ATOM 713 O O . THR A 1 90 ? 0.314 -13.846 -6.782 1.00 94.88 90 THR A O 1
ATOM 716 N N . PHE A 1 91 ? -1.137 -12.662 -8.008 1.00 95.75 91 PHE A N 1
ATOM 717 C CA . PHE A 1 91 ? -0.996 -11.445 -7.212 1.00 95.75 91 PHE A CA 1
ATOM 718 C C . PHE A 1 91 ? -2.099 -11.409 -6.163 1.00 95.75 91 PHE A C 1
ATOM 720 O O . PHE A 1 91 ? -3.156 -10.823 -6.380 1.00 95.75 91 PHE A O 1
ATOM 727 N N . ASP A 1 92 ? -1.891 -12.093 -5.053 1.00 96.38 92 ASP A N 1
ATOM 728 C CA . ASP A 1 92 ? -2.866 -12.251 -3.972 1.00 96.38 92 ASP A CA 1
ATOM 729 C C . ASP A 1 92 ? -2.344 -11.775 -2.614 1.00 96.38 92 ASP A C 1
ATOM 731 O O . ASP A 1 92 ? -3.129 -11.718 -1.664 1.00 96.38 92 ASP A O 1
ATOM 735 N N . ARG A 1 93 ? -1.074 -11.352 -2.553 1.00 96.00 93 ARG A N 1
ATOM 736 C CA . ARG A 1 93 ? -0.447 -10.706 -1.400 1.00 96.00 93 ARG A CA 1
ATOM 737 C C . ARG A 1 93 ? -0.029 -9.271 -1.707 1.00 96.00 93 ARG A C 1
ATOM 739 O O . ARG A 1 93 ? 0.638 -8.994 -2.706 1.00 96.00 93 ARG A O 1
ATOM 746 N N . THR A 1 94 ? -0.338 -8.358 -0.793 1.00 96.12 94 THR A N 1
ATOM 747 C CA . THR A 1 94 ? 0.132 -6.968 -0.845 1.00 96.12 94 THR A CA 1
ATOM 748 C C . THR A 1 94 ? 0.680 -6.492 0.499 1.00 96.12 94 THR A C 1
ATOM 750 O O . THR A 1 94 ? 0.329 -7.043 1.540 1.00 96.12 94 THR A O 1
ATOM 753 N N . VAL A 1 95 ? 1.537 -5.469 0.463 1.00 94.94 95 VAL A N 1
ATOM 754 C CA . VAL A 1 95 ? 2.074 -4.783 1.647 1.00 94.94 95 VAL A CA 1
ATOM 755 C C . VAL A 1 95 ? 1.683 -3.313 1.555 1.00 94.94 95 VAL A C 1
ATOM 757 O O . VAL A 1 95 ? 1.966 -2.645 0.558 1.00 94.94 95 VAL A O 1
ATOM 760 N N . VAL A 1 96 ? 1.030 -2.809 2.595 1.00 94.75 96 VAL A N 1
ATOM 761 C CA . VAL A 1 96 ? 0.457 -1.468 2.658 1.00 94.75 96 VAL A CA 1
ATOM 762 C C . VAL A 1 96 ? 1.220 -0.646 3.698 1.00 94.75 96 VAL A C 1
ATOM 764 O O . VAL A 1 96 ? 0.978 -0.805 4.893 1.00 94.75 96 VAL A O 1
ATOM 767 N N . PRO A 1 97 ? 2.130 0.247 3.276 1.00 92.94 97 PRO A N 1
ATOM 768 C CA . PRO A 1 97 ? 2.869 1.104 4.197 1.00 92.94 97 PRO A CA 1
ATOM 769 C C . PRO A 1 97 ? 1.972 2.201 4.769 1.00 92.94 97 PRO A C 1
ATOM 771 O O . PRO A 1 97 ? 1.590 3.146 4.070 1.00 92.94 97 PRO A O 1
ATOM 774 N N . LEU A 1 98 ? 1.652 2.095 6.058 1.00 92.88 98 LEU A N 1
ATOM 775 C CA . LEU A 1 98 ? 0.748 3.017 6.741 1.00 92.88 98 LEU A CA 1
ATOM 776 C C . LEU A 1 98 ? 1.378 4.386 7.013 1.00 92.88 98 LEU A C 1
ATOM 778 O O . LEU A 1 98 ? 0.646 5.367 7.125 1.00 92.88 98 LEU A O 1
ATOM 782 N N . GLN A 1 99 ? 2.710 4.495 6.987 1.00 89.38 99 GLN A N 1
ATOM 783 C CA . GLN A 1 99 ? 3.412 5.787 6.995 1.00 89.38 99 GLN A CA 1
ATOM 784 C C . GLN A 1 99 ? 2.999 6.717 5.836 1.00 89.38 99 GLN A C 1
ATOM 786 O O . GLN A 1 99 ? 3.166 7.928 5.910 1.00 89.38 99 GLN A O 1
ATOM 791 N N . LEU A 1 100 ? 2.423 6.186 4.746 1.00 88.56 100 LEU A N 1
ATOM 792 C CA . LEU A 1 100 ? 1.875 7.026 3.674 1.00 88.56 100 LEU A CA 1
ATOM 793 C C . LEU A 1 100 ? 0.595 7.765 4.083 1.00 88.56 100 LEU A C 1
ATOM 795 O O . LEU A 1 100 ? 0.166 8.679 3.374 1.00 88.56 100 LEU A O 1
ATOM 799 N N . MET A 1 101 ? -0.040 7.349 5.179 1.00 87.69 101 MET A N 1
ATOM 800 C CA . MET A 1 101 ? -1.256 7.955 5.715 1.00 87.69 101 MET A CA 1
ATOM 801 C C . MET A 1 101 ? -1.009 8.877 6.900 1.00 87.69 101 MET A C 1
ATOM 803 O O . MET A 1 101 ? -1.929 9.594 7.285 1.00 87.69 101 MET A O 1
ATOM 807 N N . THR A 1 102 ? 0.206 8.890 7.439 1.00 81.81 102 THR A N 1
ATOM 808 C CA . THR A 1 102 ? 0.598 9.813 8.498 1.00 81.81 102 THR A CA 1
ATOM 809 C C . THR A 1 102 ? 1.128 11.113 7.895 1.00 81.81 102 THR A C 1
ATOM 811 O O . THR A 1 102 ? 1.705 11.129 6.801 1.00 81.81 102 THR A O 1
ATOM 814 N N . ASP A 1 103 ? 0.906 12.215 8.604 1.00 67.88 103 ASP A N 1
ATOM 815 C CA . ASP A 1 103 ? 1.645 13.467 8.437 1.00 67.88 103 ASP A CA 1
ATOM 816 C C . ASP A 1 103 ? 2.399 13.751 9.745 1.00 67.88 103 ASP A C 1
ATOM 818 O O . ASP A 1 103 ? 2.153 13.098 10.760 1.00 67.88 103 ASP A O 1
ATOM 822 N N . SER A 1 104 ? 3.323 14.716 9.747 1.00 58.66 104 SER A N 1
ATOM 823 C CA . SER A 1 104 ? 4.264 14.972 10.856 1.00 58.66 104 SER A CA 1
ATOM 824 C C . SER A 1 104 ? 3.614 15.227 12.227 1.00 58.66 104 SER A C 1
ATOM 826 O O . SER A 1 104 ? 4.313 15.202 13.233 1.00 58.66 104 SER A O 1
ATOM 828 N N . HIS A 1 105 ? 2.300 15.469 12.274 1.00 53.00 105 HIS A N 1
ATOM 829 C CA . HIS A 1 105 ? 1.555 15.824 13.484 1.00 53.00 105 HIS A CA 1
ATOM 830 C C . HIS A 1 105 ? 0.292 14.975 13.713 1.00 53.00 105 HIS A C 1
ATOM 832 O O . HIS A 1 105 ? -0.421 15.215 14.683 1.00 53.00 105 HIS A O 1
ATOM 838 N N . THR A 1 106 ? -0.024 14.008 12.843 1.00 64.31 106 THR A N 1
ATOM 839 C CA . THR A 1 106 ? -1.294 13.263 12.907 1.00 64.31 106 THR A CA 1
ATOM 840 C C . THR A 1 106 ? -1.071 11.753 12.878 1.00 64.31 106 THR A C 1
ATOM 842 O O . THR A 1 106 ? -0.529 11.185 11.927 1.00 64.31 106 THR A O 1
ATOM 845 N N . GLY A 1 107 ? -1.510 11.091 13.953 1.00 76.81 107 GLY A N 1
ATOM 846 C CA . GLY A 1 107 ? -1.594 9.635 14.028 1.00 76.81 107 GLY A CA 1
ATOM 847 C C . GLY A 1 107 ? -2.754 9.064 13.202 1.00 76.81 107 GLY A C 1
ATOM 848 O O . GLY A 1 107 ? -3.506 9.780 12.530 1.00 76.81 107 GLY A O 1
ATOM 849 N N . LEU A 1 108 ? -2.913 7.741 13.261 1.00 90.81 108 LEU A N 1
ATOM 850 C CA . LEU A 1 108 ? -4.034 7.033 12.635 1.00 90.81 108 LEU A CA 1
ATOM 851 C C . LEU A 1 108 ? -5.087 6.719 13.696 1.00 90.81 108 LEU A C 1
ATOM 853 O O . LEU A 1 108 ? -4.965 5.737 14.418 1.00 90.81 108 LEU A O 1
ATOM 857 N N . GLU A 1 109 ? -6.104 7.564 13.824 1.00 91.88 109 GLU A N 1
ATOM 858 C CA . GLU A 1 109 ? -7.007 7.534 14.986 1.00 91.88 109 GLU A CA 1
ATOM 859 C C . GLU A 1 109 ? -8.454 7.193 14.618 1.00 91.88 109 GLU A C 1
ATOM 861 O O . GLU A 1 109 ? -9.170 6.560 15.395 1.00 91.88 109 GLU A O 1
ATOM 866 N N . SER A 1 110 ? -8.887 7.564 13.412 1.00 93.69 110 SER A N 1
ATOM 867 C CA . SER A 1 110 ? -10.292 7.498 13.006 1.00 93.69 110 SER A CA 1
ATOM 868 C C . SER A 1 110 ? -10.652 6.244 12.202 1.00 93.69 110 SER A C 1
ATOM 870 O O . SER A 1 110 ? -9.875 5.756 11.376 1.00 93.69 110 SER A O 1
ATOM 872 N N . ARG A 1 111 ? -11.913 5.805 12.326 1.00 95.38 111 ARG A N 1
ATOM 873 C CA . ARG A 1 111 ? -12.509 4.778 11.448 1.00 95.38 111 ARG A CA 1
ATOM 874 C C . ARG A 1 111 ? -12.470 5.175 9.972 1.00 95.38 111 ARG A C 1
ATOM 876 O O . ARG A 1 111 ? -12.274 4.335 9.104 1.00 95.38 111 ARG A O 1
ATOM 883 N N . ALA A 1 112 ? -12.604 6.465 9.662 1.00 94.00 112 ALA A N 1
ATOM 884 C CA . ALA A 1 112 ? -12.513 6.951 8.286 1.00 94.00 112 ALA A CA 1
ATOM 885 C C . ALA A 1 112 ? -11.114 6.728 7.678 1.00 94.00 112 ALA A C 1
ATOM 887 O O . ALA A 1 112 ? -10.997 6.369 6.506 1.00 94.00 112 ALA A O 1
ATOM 888 N N . GLN A 1 113 ? -10.040 6.906 8.459 1.00 94.69 113 GLN A N 1
ATOM 889 C CA . GLN A 1 113 ? -8.685 6.546 8.024 1.00 94.69 113 GLN A CA 1
ATOM 890 C C . GLN A 1 113 ? -8.560 5.034 7.799 1.00 94.69 113 GLN A C 1
ATOM 892 O O . GLN A 1 113 ? -8.043 4.629 6.760 1.00 94.69 113 GLN A O 1
ATOM 897 N N . ALA A 1 114 ? -9.086 4.216 8.711 1.00 95.69 114 ALA A N 1
ATOM 898 C CA . ALA A 1 114 ? -9.077 2.760 8.586 1.00 95.69 114 ALA A CA 1
ATOM 899 C C . ALA A 1 114 ? -9.818 2.270 7.336 1.00 95.69 114 ALA A C 1
ATOM 901 O O . ALA A 1 114 ? -9.248 1.530 6.540 1.00 95.69 114 ALA A O 1
ATOM 902 N N . LYS A 1 115 ? -11.029 2.776 7.077 1.00 95.44 115 LYS A N 1
ATOM 903 C CA . LYS A 1 115 ? -11.790 2.464 5.857 1.00 95.44 115 LYS A CA 1
ATOM 904 C C . LYS A 1 115 ? -11.009 2.807 4.592 1.00 95.44 115 LYS A C 1
ATOM 906 O O . LYS A 1 115 ? -10.944 1.994 3.679 1.00 95.44 115 LYS A O 1
ATOM 911 N N . ARG A 1 116 ? -10.332 3.964 4.554 1.00 94.50 116 ARG A N 1
ATOM 912 C CA . ARG A 1 116 ? -9.451 4.332 3.427 1.00 94.50 116 ARG A CA 1
ATOM 913 C C . ARG A 1 116 ? -8.288 3.352 3.246 1.00 94.50 116 ARG A C 1
ATOM 915 O O . ARG A 1 116 ? -7.936 3.024 2.112 1.00 94.50 116 ARG A O 1
ATOM 922 N N . VAL A 1 117 ? -7.698 2.859 4.334 1.00 95.62 117 VAL A N 1
ATOM 923 C CA . VAL A 1 117 ? -6.666 1.811 4.276 1.00 95.62 117 VAL A CA 1
ATOM 924 C C . VAL A 1 117 ? -7.245 0.507 3.732 1.00 95.62 117 VAL A C 1
ATOM 926 O O . VAL A 1 117 ? -6.653 -0.080 2.828 1.00 95.62 117 VAL A O 1
ATOM 929 N N . ALA A 1 118 ? -8.422 0.111 4.204 1.00 95.81 118 ALA A N 1
ATOM 930 C CA . ALA A 1 118 ? -9.076 -1.144 3.866 1.00 95.81 118 ALA A CA 1
ATOM 931 C C . ALA A 1 118 ? -9.642 -1.195 2.432 1.00 95.81 118 ALA A C 1
ATOM 933 O O . ALA A 1 118 ? -9.752 -2.267 1.833 1.00 95.81 118 ALA A O 1
ATOM 934 N N . THR A 1 119 ? -9.940 -0.038 1.830 1.00 94.50 119 THR A N 1
ATOM 935 C CA . THR A 1 119 ? -10.424 0.069 0.447 1.00 94.50 119 THR A CA 1
ATOM 936 C C . THR A 1 119 ? -9.578 -0.770 -0.517 1.00 94.50 119 THR A C 1
ATOM 938 O O . THR A 1 119 ? -8.354 -0.623 -0.576 1.00 94.50 119 THR A O 1
ATOM 941 N N . ARG A 1 120 ? -10.254 -1.632 -1.292 1.00 94.44 120 ARG A N 1
ATOM 942 C CA . ARG A 1 120 ? -9.698 -2.601 -2.262 1.00 94.44 120 ARG A CA 1
ATOM 943 C C . ARG A 1 120 ? -8.863 -3.747 -1.681 1.00 94.44 120 ARG A C 1
ATOM 945 O O . ARG A 1 120 ? -8.431 -4.600 -2.458 1.00 94.44 120 ARG A O 1
ATOM 952 N N . LEU A 1 121 ? -8.662 -3.837 -0.364 1.00 96.50 121 LEU A N 1
ATOM 953 C CA . LEU A 1 121 ? -7.910 -4.959 0.211 1.00 96.50 121 LEU A CA 1
ATOM 954 C C . LEU A 1 121 ? -8.627 -6.301 0.032 1.00 96.50 121 LEU A C 1
ATOM 956 O O . LEU A 1 121 ? -7.950 -7.304 -0.146 1.00 96.50 121 LEU A O 1
ATOM 960 N N . HIS A 1 122 ? -9.962 -6.316 -0.059 1.00 94.56 122 HIS A N 1
ATOM 961 C CA . HIS A 1 122 ? -10.753 -7.522 -0.358 1.00 94.56 122 HIS A CA 1
ATOM 962 C C . HIS A 1 122 ? -10.398 -8.187 -1.703 1.00 94.56 122 HIS A C 1
ATOM 964 O O . HIS A 1 122 ? -10.759 -9.333 -1.943 1.00 94.56 122 HIS A O 1
ATOM 970 N N . SER A 1 123 ? -9.699 -7.484 -2.603 1.00 94.38 123 SER A N 1
ATOM 971 C CA . SER A 1 123 ? -9.201 -8.071 -3.853 1.00 94.38 123 SER A CA 1
ATOM 972 C C . SER A 1 123 ? -7.958 -8.951 -3.653 1.00 94.38 123 SER A C 1
ATOM 974 O O . SER A 1 123 ? -7.483 -9.570 -4.607 1.00 94.38 123 SER A O 1
ATOM 976 N N . PHE A 1 124 ? -7.402 -8.999 -2.442 1.00 96.94 124 PHE A N 1
ATOM 977 C CA . PHE A 1 124 ? -6.258 -9.817 -2.048 1.00 96.94 124 PHE A CA 1
ATOM 978 C C . PHE A 1 124 ? -6.703 -10.917 -1.082 1.00 96.94 124 PHE A C 1
ATOM 980 O O . PHE A 1 124 ? -7.708 -10.779 -0.393 1.00 96.94 124 PHE A O 1
ATOM 987 N N . ARG A 1 125 ? -5.922 -11.998 -1.014 1.00 97.31 125 ARG A N 1
ATOM 988 C CA . ARG A 1 125 ? -6.090 -13.040 0.009 1.00 97.31 125 ARG A CA 1
ATOM 989 C C . ARG A 1 125 ? -5.303 -12.713 1.276 1.00 97.31 125 ARG A C 1
ATOM 991 O O . ARG A 1 125 ? -5.692 -13.124 2.360 1.00 97.31 125 ARG A O 1
ATOM 998 N N . ARG A 1 126 ? -4.210 -11.949 1.155 1.00 97.50 126 ARG A N 1
ATOM 999 C CA . ARG A 1 126 ? -3.400 -11.488 2.288 1.00 97.50 126 ARG A CA 1
ATOM 1000 C C . ARG A 1 126 ? -2.957 -10.040 2.103 1.00 97.50 126 ARG A C 1
ATOM 1002 O O . ARG A 1 126 ? -2.378 -9.686 1.075 1.00 97.50 126 ARG A O 1
ATOM 1009 N N . ALA A 1 127 ? -3.184 -9.211 3.113 1.00 97.81 127 ALA A N 1
ATOM 1010 C CA . ALA A 1 127 ? -2.701 -7.839 3.164 1.00 97.81 127 ALA A CA 1
ATOM 1011 C C . ALA A 1 127 ? -1.869 -7.626 4.430 1.00 97.81 127 ALA A C 1
ATOM 1013 O O . ALA A 1 127 ? -2.367 -7.742 5.548 1.00 97.81 127 ALA A O 1
ATOM 1014 N N . GLU A 1 128 ? -0.594 -7.301 4.247 1.00 97.38 128 GLU A N 1
ATOM 1015 C CA . GLU A 1 128 ? 0.286 -6.886 5.334 1.00 97.38 128 GLU A CA 1
ATOM 1016 C C . GLU A 1 128 ? 0.172 -5.378 5.525 1.00 97.38 128 GLU A C 1
ATOM 1018 O O . GLU A 1 128 ? 0.435 -4.608 4.603 1.00 97.38 128 GLU A O 1
ATOM 1023 N N . LEU A 1 129 ? -0.236 -4.948 6.714 1.00 97.12 129 LEU A N 1
ATOM 1024 C CA . LEU A 1 129 ? -0.283 -3.538 7.077 1.00 97.12 129 LEU A CA 1
ATOM 1025 C C . LEU A 1 129 ? 1.019 -3.194 7.798 1.00 97.12 129 LEU A C 1
ATOM 1027 O O . LEU A 1 129 ? 1.248 -3.659 8.912 1.00 97.12 129 LEU A O 1
ATOM 1031 N N . ASP A 1 130 ? 1.885 -2.414 7.150 1.00 95.31 130 ASP A N 1
ATOM 1032 C CA . ASP A 1 130 ? 3.192 -2.040 7.694 1.00 95.31 130 ASP A CA 1
ATOM 1033 C C . ASP A 1 130 ? 3.085 -0.749 8.514 1.00 95.31 130 ASP A C 1
ATOM 1035 O O . ASP A 1 130 ? 2.915 0.346 7.969 1.00 95.31 130 ASP A O 1
ATOM 1039 N N . PHE A 1 131 ? 3.186 -0.905 9.835 1.00 94.56 131 PHE A N 1
ATOM 1040 C CA . PHE A 1 131 ? 3.142 0.152 10.848 1.00 94.56 131 PHE A CA 1
ATOM 1041 C C . PHE A 1 131 ? 4.504 0.808 11.098 1.00 94.56 131 PHE A C 1
ATOM 1043 O O . PHE A 1 131 ? 4.632 1.652 11.986 1.00 94.56 131 PHE A O 1
ATOM 1050 N N . THR A 1 132 ? 5.530 0.467 10.319 1.00 91.12 132 THR A N 1
ATOM 1051 C CA . THR A 1 132 ? 6.839 1.110 10.440 1.00 91.12 132 THR A CA 1
ATOM 1052 C C . THR A 1 132 ? 6.714 2.617 10.276 1.00 91.12 132 THR A C 1
ATOM 1054 O O . THR A 1 132 ? 6.113 3.097 9.318 1.00 91.12 132 THR A O 1
ATOM 1057 N N . GLY A 1 133 ? 7.303 3.365 11.210 1.00 88.19 133 GLY A N 1
ATOM 1058 C CA . GLY A 1 133 ? 7.236 4.826 11.208 1.00 88.19 133 GLY A CA 1
ATOM 1059 C C . GLY A 1 133 ? 5.882 5.389 11.653 1.00 88.19 133 GLY A C 1
ATOM 1060 O O . GLY A 1 133 ? 5.691 6.600 11.589 1.00 88.19 133 GLY A O 1
ATOM 1061 N N . VAL A 1 134 ? 4.950 4.549 12.122 1.00 91.31 134 VAL A N 1
ATOM 1062 C CA . VAL A 1 134 ? 3.679 4.984 12.716 1.00 91.31 134 VAL A CA 1
ATOM 1063 C C . VAL A 1 134 ? 3.849 5.095 14.238 1.00 91.31 134 VAL A C 1
ATOM 1065 O O . VAL A 1 134 ? 3.999 4.074 14.913 1.00 91.31 134 VAL A O 1
ATOM 1068 N N . PRO A 1 135 ? 3.830 6.313 14.812 1.00 87.88 135 PRO A N 1
ATOM 1069 C CA . PRO A 1 135 ? 4.132 6.510 16.231 1.00 87.88 135 PRO A CA 1
ATOM 1070 C C . PRO A 1 135 ? 2.990 6.070 17.156 1.00 87.88 135 PRO A C 1
ATOM 1072 O O . PRO A 1 135 ? 3.235 5.596 18.265 1.00 87.88 135 PRO A O 1
ATOM 1075 N N . GLN A 1 136 ? 1.741 6.236 16.714 1.00 90.75 136 GLN A N 1
ATOM 1076 C CA . GLN A 1 136 ? 0.552 5.890 17.485 1.00 90.75 136 GLN A CA 1
ATOM 1077 C C . GLN A 1 136 ? -0.647 5.615 16.579 1.00 90.75 136 GLN A C 1
ATOM 1079 O O . GLN A 1 136 ? -0.753 6.161 15.475 1.00 90.75 136 GLN A O 1
ATOM 1084 N N . VAL A 1 137 ? -1.566 4.799 17.091 1.00 94.81 137 VAL A N 1
ATOM 1085 C CA . VAL A 1 137 ? -2.862 4.514 16.477 1.00 94.81 137 VAL A CA 1
ATOM 1086 C C . VAL A 1 137 ? -3.963 4.599 17.532 1.00 94.81 137 VAL A C 1
ATOM 1088 O O . VAL A 1 137 ? -3.721 4.327 18.707 1.00 94.81 137 VAL A O 1
ATOM 1091 N N . GLY A 1 138 ? -5.160 5.002 17.119 1.00 94.19 138 GLY A N 1
ATOM 1092 C CA . GLY A 1 138 ? -6.339 5.074 17.977 1.00 94.19 138 GLY A CA 1
ATOM 1093 C C . GLY A 1 138 ? -7.182 3.804 17.907 1.00 94.19 138 GLY A C 1
ATOM 1094 O O . GLY A 1 138 ? -7.183 3.095 16.899 1.00 94.19 138 GLY A O 1
ATOM 1095 N N . HIS A 1 139 ? -7.959 3.559 18.961 1.00 95.50 139 HIS A N 1
ATOM 1096 C CA . HIS A 1 139 ? -8.846 2.399 19.063 1.00 95.50 139 HIS A CA 1
ATOM 1097 C C . HIS A 1 139 ? -9.797 2.282 17.863 1.00 95.50 139 HIS A C 1
ATOM 1099 O O . HIS A 1 139 ? -9.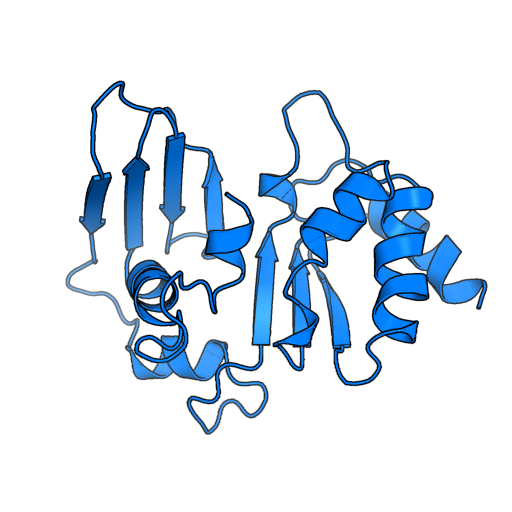912 1.217 17.272 1.00 95.50 139 HIS A O 1
ATOM 1105 N N . GLY A 1 140 ? -10.438 3.381 17.444 1.00 95.75 140 GLY A N 1
ATOM 1106 C CA . GLY A 1 140 ? -11.371 3.361 16.311 1.00 95.75 140 GLY A CA 1
ATOM 1107 C C . GLY A 1 140 ? -10.721 2.926 14.994 1.00 95.75 140 GLY A C 1
ATOM 1108 O O . GLY A 1 140 ? -11.356 2.243 14.196 1.00 95.75 140 GLY A O 1
ATOM 1109 N N . PHE A 1 141 ? -9.456 3.285 14.771 1.00 96.62 141 PHE A N 1
ATOM 1110 C CA . PHE A 1 141 ? -8.700 2.848 13.600 1.00 96.62 141 PHE A CA 1
ATOM 1111 C C . PHE A 1 141 ? -8.421 1.338 13.631 1.00 96.62 141 PHE A C 1
ATOM 1113 O O . PHE A 1 141 ? -8.623 0.647 12.633 1.00 96.62 141 PHE A O 1
ATOM 1120 N N . VAL A 1 142 ? -7.984 0.822 14.780 1.00 96.81 142 VAL A N 1
ATOM 1121 C CA . VAL A 1 142 ? -7.673 -0.602 14.966 1.00 96.81 142 VAL A CA 1
ATOM 1122 C C . VAL A 1 142 ? -8.937 -1.464 14.917 1.00 96.81 142 VAL A C 1
ATOM 1124 O O . VAL A 1 142 ? -8.964 -2.452 14.190 1.00 96.81 142 VAL A O 1
ATOM 1127 N N . ASP A 1 143 ? -9.988 -1.072 15.635 1.00 96.94 143 ASP A N 1
ATOM 1128 C CA . ASP A 1 143 ? -11.288 -1.752 15.675 1.00 96.94 143 ASP A CA 1
ATOM 1129 C C . ASP A 1 143 ? -11.864 -1.981 14.276 1.00 96.94 143 ASP A C 1
ATOM 1131 O O . ASP A 1 143 ? -12.282 -3.083 13.920 1.00 96.94 143 ASP A O 1
ATOM 1135 N N . GLU A 1 144 ? -11.806 -0.950 13.439 1.00 97.50 144 GLU A N 1
ATOM 1136 C CA . GLU A 1 144 ? -12.262 -1.046 12.061 1.00 97.50 144 GLU A CA 1
ATOM 1137 C C . GLU A 1 144 ? -11.400 -2.011 11.228 1.00 97.50 144 GLU A C 1
ATOM 1139 O O . GLU A 1 144 ? -11.947 -2.816 10.482 1.00 97.50 144 GLU A O 1
ATOM 1144 N N . LEU A 1 145 ? -10.067 -1.963 11.348 1.00 96.69 145 LEU A N 1
ATOM 1145 C CA . LEU A 1 145 ? -9.163 -2.765 10.510 1.00 96.69 145 LEU A CA 1
ATOM 1146 C C . LEU A 1 145 ? -9.058 -4.234 10.906 1.00 96.69 145 LEU A C 1
ATOM 1148 O O . LEU A 1 145 ? -8.860 -5.069 10.026 1.00 96.69 145 LEU A O 1
ATOM 1152 N N . PHE A 1 146 ? -9.119 -4.543 12.199 1.00 96.56 146 PHE A N 1
ATOM 1153 C CA . PHE A 1 146 ? -8.807 -5.881 12.707 1.00 96.56 146 PHE A CA 1
ATOM 1154 C C . PHE A 1 146 ? -10.030 -6.648 13.205 1.00 96.56 146 PHE A C 1
ATOM 1156 O O . PHE A 1 146 ? -9.940 -7.863 13.346 1.00 96.56 146 PHE A O 1
ATOM 1163 N N . ARG A 1 147 ? -11.171 -5.978 13.415 1.00 95.31 147 ARG A N 1
ATOM 1164 C CA . ARG A 1 147 ? -12.418 -6.631 13.838 1.00 95.31 147 ARG A CA 1
ATOM 1165 C C . ARG A 1 147 ? -13.538 -6.467 12.816 1.00 95.31 147 ARG A C 1
ATOM 1167 O O . ARG A 1 147 ? -14.064 -7.464 12.340 1.00 95.31 147 ARG A O 1
ATOM 1174 N N . VAL A 1 148 ? -13.884 -5.230 12.448 1.00 95.75 148 VAL A N 1
ATOM 1175 C CA . VAL A 1 148 ? -15.027 -4.963 11.550 1.00 95.75 148 VAL A CA 1
ATOM 1176 C C . VAL A 1 148 ? -14.731 -5.410 10.117 1.00 95.75 148 VAL A C 1
ATOM 1178 O O . VAL A 1 148 ? -15.453 -6.226 9.558 1.00 95.75 148 VAL A O 1
ATOM 1181 N N . PHE A 1 149 ? -13.645 -4.924 9.520 1.00 96.00 149 PHE A N 1
ATOM 1182 C CA . PHE A 1 149 ? -13.361 -5.190 8.112 1.00 96.00 149 PHE A CA 1
ATOM 1183 C C . PHE A 1 149 ? -13.073 -6.673 7.797 1.00 96.00 149 PHE A C 1
ATOM 1185 O O . PHE A 1 149 ? -13.583 -7.158 6.788 1.00 96.00 149 PHE A O 1
ATOM 1192 N N . PRO A 1 150 ? -12.314 -7.433 8.618 1.00 94.19 150 PRO A N 1
ATOM 1193 C CA . PRO A 1 150 ? -12.132 -8.867 8.389 1.00 94.19 150 PRO A CA 1
ATOM 1194 C C . PRO A 1 150 ? -13.423 -9.674 8.557 1.00 94.19 150 PRO A C 1
ATOM 1196 O O . PRO A 1 150 ? -13.595 -10.671 7.862 1.00 94.19 150 PRO A O 1
ATOM 1199 N N . HIS A 1 151 ? -14.342 -9.239 9.431 1.00 94.25 151 HIS A N 1
ATOM 1200 C CA . HIS A 1 151 ? -15.653 -9.874 9.585 1.00 94.25 151 HIS A CA 1
ATOM 1201 C C . HIS A 1 151 ? -16.468 -9.809 8.284 1.00 94.25 151 HIS A C 1
ATOM 1203 O O . HIS A 1 151 ? -17.010 -10.822 7.849 1.00 94.25 151 HIS A O 1
ATOM 1209 N N . ASP A 1 152 ? -16.465 -8.655 7.612 1.00 94.31 152 ASP A N 1
ATOM 1210 C CA . ASP A 1 152 ? -17.152 -8.465 6.326 1.00 94.31 152 ASP A CA 1
ATOM 1211 C C . ASP A 1 152 ? -16.401 -9.110 5.138 1.00 94.31 152 ASP A C 1
ATOM 1213 O O . ASP A 1 152 ? -16.947 -9.266 4.040 1.00 94.31 152 ASP A O 1
ATOM 1217 N N . HIS A 1 153 ? -15.135 -9.498 5.333 1.00 95.75 153 HIS A N 1
ATOM 1218 C CA . HIS A 1 153 ? -14.250 -10.021 4.291 1.00 95.75 153 HIS A CA 1
ATOM 1219 C C . HIS A 1 153 ? -13.435 -11.244 4.759 1.00 95.75 153 HIS A C 1
ATOM 1221 O O . HIS A 1 153 ? -12.202 -11.195 4.763 1.00 95.75 153 HIS A O 1
ATOM 1227 N N . PRO A 1 154 ? -14.082 -12.386 5.065 1.00 93.38 154 PRO A N 1
ATOM 1228 C CA . PRO A 1 154 ? -13.417 -13.555 5.657 1.00 93.38 154 PRO A CA 1
ATOM 1229 C C . PRO A 1 154 ? -12.366 -14.214 4.745 1.00 93.38 154 PRO A C 1
ATOM 1231 O O . PRO A 1 154 ? -11.505 -14.951 5.218 1.00 93.38 154 PRO A O 1
ATOM 1234 N N . GLY A 1 155 ? -12.409 -13.953 3.432 1.00 94.00 155 GLY A N 1
ATOM 1235 C CA . GLY A 1 155 ? -11.410 -14.434 2.468 1.00 94.00 155 GLY A CA 1
ATOM 1236 C C . GLY A 1 155 ? -10.092 -13.646 2.457 1.00 94.00 155 GLY A C 1
ATOM 1237 O O . GLY A 1 155 ? -9.166 -14.028 1.739 1.00 94.00 155 GLY A O 1
ATOM 1238 N N . LEU A 1 156 ? -10.006 -12.548 3.216 1.00 96.50 156 LEU A N 1
ATOM 1239 C CA . LEU A 1 156 ? -8.819 -11.712 3.349 1.00 96.50 156 LEU A CA 1
ATOM 1240 C C . LEU A 1 156 ? -8.199 -11.881 4.739 1.00 96.50 156 LEU A C 1
ATOM 1242 O O . LEU A 1 156 ? -8.809 -11.563 5.755 1.00 96.50 156 LEU A O 1
ATOM 1246 N N . GLN A 1 157 ? -6.923 -12.247 4.772 1.00 96.88 157 GLN A N 1
ATOM 1247 C CA . GLN A 1 157 ? -6.108 -12.192 5.978 1.00 96.88 157 GLN A CA 1
ATOM 1248 C C . GLN A 1 157 ? -5.412 -10.828 6.097 1.00 96.88 157 GLN A C 1
ATOM 1250 O O . GLN A 1 157 ? -4.562 -10.485 5.271 1.00 96.88 157 GLN A O 1
ATOM 1255 N N . ILE A 1 158 ? -5.727 -10.069 7.147 1.00 96.88 158 ILE A N 1
ATOM 1256 C CA . ILE A 1 158 ? -5.003 -8.841 7.504 1.00 96.88 158 ILE A CA 1
ATOM 1257 C C . ILE A 1 158 ? -3.930 -9.174 8.541 1.00 96.88 158 ILE A C 1
ATOM 1259 O O . ILE A 1 158 ? -4.231 -9.727 9.594 1.00 96.88 158 ILE A O 1
ATOM 1263 N N . VAL A 1 159 ? -2.674 -8.831 8.246 1.00 96.75 159 VAL A N 1
ATOM 1264 C CA . VAL A 1 159 ? -1.523 -9.117 9.115 1.00 96.75 159 VAL A CA 1
ATOM 1265 C C . VAL A 1 159 ? -0.801 -7.811 9.460 1.00 96.75 159 VAL A C 1
ATOM 1267 O O . VAL A 1 159 ? -0.284 -7.158 8.552 1.00 96.75 159 VAL A O 1
ATOM 1270 N N . PRO A 1 160 ? -0.735 -7.398 10.737 1.00 97.00 160 PRO A N 1
ATOM 1271 C CA . PRO A 1 160 ? 0.056 -6.239 11.124 1.00 97.00 160 PRO A CA 1
ATOM 1272 C C . PRO A 1 160 ? 1.551 -6.588 11.147 1.00 97.00 160 PRO A C 1
ATOM 1274 O O . PRO A 1 160 ? 1.948 -7.622 11.680 1.00 97.00 160 PRO A O 1
ATOM 1277 N N . VAL A 1 161 ? 2.397 -5.715 10.597 1.00 96.19 161 VAL A N 1
ATOM 1278 C CA . VAL A 1 161 ? 3.863 -5.848 10.640 1.00 96.19 161 VAL A CA 1
ATOM 1279 C C . VAL A 1 161 ? 4.513 -4.516 11.016 1.00 96.19 161 VAL A C 1
ATOM 1281 O O . VAL A 1 161 ? 3.914 -3.457 10.849 1.00 96.19 161 VAL A O 1
ATOM 1284 N N . GLY A 1 162 ? 5.738 -4.551 11.546 1.00 94.81 162 GLY A N 1
ATOM 1285 C CA . GLY A 1 162 ? 6.501 -3.328 11.839 1.00 94.81 162 GLY A CA 1
ATOM 1286 C C . GLY A 1 162 ? 5.915 -2.447 12.951 1.00 94.81 162 GLY A C 1
ATOM 1287 O O . GLY A 1 162 ? 6.144 -1.240 12.950 1.00 94.81 162 GLY A O 1
ATOM 1288 N N . MET A 1 163 ? 5.143 -3.021 13.879 1.00 95.69 163 MET A N 1
ATOM 1289 C CA . MET A 1 163 ? 4.536 -2.284 14.992 1.00 95.69 163 MET A CA 1
ATOM 1290 C C . MET A 1 163 ? 5.566 -1.887 16.054 1.00 95.69 163 MET A C 1
ATOM 1292 O O . MET A 1 163 ? 6.475 -2.649 16.378 1.00 95.69 163 MET A O 1
ATOM 1296 N N . THR A 1 164 ? 5.377 -0.712 16.654 1.00 94.31 164 THR A N 1
ATOM 1297 C CA . THR A 1 164 ? 6.015 -0.371 17.933 1.00 94.31 164 THR A CA 1
ATOM 1298 C C . THR A 1 164 ? 5.283 -1.070 19.087 1.00 94.31 164 THR A C 1
ATOM 1300 O O . THR A 1 164 ? 4.109 -1.413 18.924 1.00 94.31 164 THR A O 1
ATOM 1303 N N . PRO A 1 165 ? 5.895 -1.223 20.279 1.00 95.75 165 PRO A N 1
ATOM 1304 C CA . PRO A 1 165 ? 5.213 -1.818 21.435 1.00 95.75 165 PRO A CA 1
ATOM 1305 C C . PRO A 1 165 ? 3.880 -1.136 21.781 1.00 95.75 165 PRO A C 1
ATOM 1307 O O . PRO A 1 165 ? 2.901 -1.799 22.104 1.00 95.75 165 PRO A O 1
ATOM 1310 N N . ARG A 1 166 ? 3.806 0.195 21.635 1.00 93.50 166 ARG A N 1
ATOM 1311 C CA . ARG A 1 166 ? 2.576 0.966 21.870 1.00 93.50 166 ARG A CA 1
ATOM 1312 C C . ARG A 1 166 ? 1.476 0.640 20.858 1.00 93.50 166 ARG A C 1
ATOM 1314 O O . ARG A 1 166 ? 0.311 0.547 21.230 1.00 93.50 166 ARG A O 1
ATOM 1321 N N . VAL A 1 167 ? 1.838 0.497 19.582 1.00 95.31 167 VAL A N 1
ATOM 1322 C CA . VAL A 1 167 ? 0.890 0.125 18.521 1.00 95.31 167 VAL A CA 1
ATOM 1323 C C . VAL A 1 167 ? 0.424 -1.318 18.709 1.00 95.31 167 VAL A C 1
ATOM 1325 O O . VAL A 1 167 ? -0.773 -1.565 18.616 1.00 95.31 167 VAL A O 1
ATOM 1328 N N . ALA A 1 168 ? 1.336 -2.239 19.040 1.00 96.50 168 ALA A N 1
ATOM 1329 C CA . ALA A 1 168 ? 1.011 -3.639 19.308 1.00 96.50 168 ALA A CA 1
ATOM 1330 C C . ALA A 1 168 ? -0.007 -3.778 20.450 1.00 96.50 168 ALA A C 1
ATOM 1332 O O . ALA A 1 168 ? -1.057 -4.377 20.243 1.00 96.50 168 ALA A O 1
ATOM 1333 N N . ALA A 1 169 ? 0.224 -3.108 21.585 1.00 95.62 169 ALA A N 1
ATOM 1334 C CA . ALA A 1 169 ? -0.711 -3.113 22.712 1.00 95.62 169 ALA A CA 1
ATOM 1335 C C . ALA A 1 169 ? -2.113 -2.594 22.332 1.00 95.62 169 ALA A C 1
ATOM 1337 O O . ALA A 1 169 ? -3.125 -3.129 22.782 1.00 95.62 169 ALA A O 1
ATOM 1338 N N . MET A 1 170 ? -2.199 -1.571 21.469 1.00 96.00 170 MET A N 1
ATOM 1339 C CA . MET A 1 170 ? -3.491 -1.074 20.980 1.00 96.00 170 MET A CA 1
ATOM 1340 C C . MET A 1 170 ? -4.182 -2.098 20.065 1.00 96.00 170 MET A C 1
ATOM 1342 O O . MET A 1 170 ? -5.389 -2.297 20.183 1.00 96.00 170 MET A O 1
ATOM 1346 N N . VAL A 1 171 ? -3.435 -2.774 19.184 1.00 95.69 171 VAL A N 1
ATOM 1347 C CA . VAL A 1 171 ? -3.972 -3.844 18.324 1.00 95.69 171 VAL A CA 1
ATOM 1348 C C . VAL A 1 171 ? -4.482 -5.022 19.153 1.00 95.69 171 VAL A C 1
ATOM 1350 O O . VAL A 1 171 ? -5.615 -5.463 18.965 1.00 95.69 171 VAL A O 1
ATOM 1353 N N . GLU A 1 172 ? -3.694 -5.476 20.124 1.00 95.25 172 GLU A N 1
ATOM 1354 C CA . GLU A 1 172 ? -4.043 -6.576 21.029 1.00 95.25 172 GLU A CA 1
ATOM 1355 C C . GLU A 1 172 ? -5.294 -6.283 21.861 1.00 95.25 172 GLU A C 1
ATOM 1357 O O . GLU A 1 172 ? -6.097 -7.193 22.079 1.00 95.25 172 GLU A O 1
ATOM 1362 N N . SER A 1 173 ? -5.510 -5.025 22.266 1.00 93.62 173 SER A N 1
ATOM 1363 C CA . SER A 1 173 ? -6.693 -4.638 23.048 1.00 93.62 173 SER A CA 1
ATOM 1364 C C . SER A 1 173 ? -8.020 -4.831 22.305 1.00 93.62 173 SER A C 1
ATOM 1366 O O . SER A 1 173 ? -9.048 -5.046 22.938 1.00 93.62 173 SER A O 1
ATOM 1368 N N . VAL A 1 174 ? -7.998 -4.792 20.969 1.00 93.19 174 VAL A N 1
ATOM 1369 C CA . VAL A 1 174 ? -9.174 -5.021 20.117 1.00 93.19 174 VAL A CA 1
ATOM 1370 C C . VAL A 1 174 ? -9.299 -6.494 19.742 1.00 93.19 174 VAL A C 1
ATOM 1372 O O . VAL A 1 174 ? -10.398 -7.040 19.766 1.00 93.19 174 VAL A O 1
ATOM 1375 N N . VAL A 1 175 ? -8.183 -7.137 19.383 1.00 86.56 175 VAL A N 1
ATOM 1376 C CA . VAL A 1 175 ? -8.182 -8.532 18.913 1.00 86.56 175 VAL A CA 1
ATOM 1377 C C . VAL A 1 175 ? -8.516 -9.508 20.042 1.00 86.56 175 VAL A C 1
ATOM 1379 O O . VAL A 1 175 ? -9.181 -10.501 19.792 1.00 86.56 175 VAL A O 1
ATOM 1382 N N . SER A 1 176 ? -8.110 -9.217 21.281 1.00 75.00 176 SER A N 1
ATOM 1383 C CA . SER A 1 176 ? -8.397 -10.079 22.442 1.00 75.00 176 SER A CA 1
ATOM 1384 C C . SER A 1 176 ? -9.806 -9.891 23.018 1.00 75.00 176 SER A C 1
ATOM 1386 O O . SER A 1 176 ? -10.196 -10.624 23.922 1.00 75.00 176 SER A O 1
ATOM 1388 N N . ALA A 1 177 ? -10.548 -8.879 22.558 1.00 61.12 177 ALA A N 1
ATOM 1389 C CA . ALA A 1 177 ? -11.872 -8.524 23.072 1.00 61.12 177 ALA A CA 1
ATOM 1390 C C . ALA A 1 177 ? -13.037 -9.129 22.260 1.00 61.12 177 ALA A C 1
ATOM 1392 O O . ALA A 1 177 ? -14.196 -8.834 22.562 1.00 61.12 177 ALA A O 1
ATOM 1393 N N . GLY A 1 178 ? -12.748 -9.933 21.232 1.00 49.72 178 GLY A N 1
ATOM 1394 C CA . GLY A 1 178 ? -13.723 -10.658 20.407 1.00 49.72 178 GLY A CA 1
ATOM 1395 C C . GLY A 1 178 ? -13.463 -12.153 20.425 1.00 49.72 178 GLY A C 1
ATOM 1396 O O . GLY A 1 178 ? -14.455 -12.895 20.274 1.00 49.72 178 GLY A O 1
#

Radius of gyration: 16.81 Å; chains: 1; bounding box: 42×43×44 Å

Foldseek 3Di:
DLVLQFFQDDPCVVVDSRHPSNLLLLQFCWKWKAEQQWIKIFHNPDPGDIDTDGHDNDHDMDIDTHHDPPDPDDSLQSQLVQDPVSPDNDRQEGEGECVVVDDPPDAAAALVSLVVNLPPQLVHQEYEYECAVHPAYHLNNLLNNPPVSCVVRVSYHYHYDNDDPRRVVSNCVNNVVD